Protein AF-A0A7Z0PUP4-F1 (afdb_monomer_lite)

Sequence (37 aa):
MTAHDTTAPVIGLDLGGTKIAAALVAADGAVLARHTL

pLDDT: mean 92.32, std 7.82, range [58.44, 98.31]

Foldseek 3Di:
DDDDDLQDWDKDWDDDPVKIKIFTAGSVRDTPDIDID

Radius of gyration: 11.83 Å; chains: 1; bounding box: 22×22×26 Å

Secondary structure (DSSP, 8-state):
-PPP-TTS-EEEEEEETTEEEEEEE-TTS-EEEEEE-

Structure (mmCIF, N/CA/C/O backbone):
data_AF-A0A7Z0PUP4-F1
#
_entry.id   AF-A0A7Z0PUP4-F1
#
loop_
_atom_site.group_PDB
_atom_site.id
_atom_site.type_symbol
_atom_site.label_atom_id
_atom_site.label_alt_id
_atom_site.label_comp_id
_atom_site.label_asym_id
_atom_site.label_entity_id
_atom_site.label_seq_id
_atom_site.pdbx_PDB_ins_code
_atom_site.Cartn_x
_atom_site.Cartn_y
_atom_site.Cartn_z
_atom_site.occupancy
_atom_site.B_iso_or_equiv
_atom_site.auth_seq_id
_atom_site.auth_comp_id
_atom_site.auth_asym_id
_atom_site.auth_atom_id
_atom_site.pdbx_PDB_model_num
ATOM 1 N N . MET A 1 1 ? 17.259 18.085 -11.523 1.00 58.44 1 MET A N 1
ATOM 2 C CA . MET A 1 1 ? 16.235 17.068 -11.829 1.00 58.44 1 MET A CA 1
ATOM 3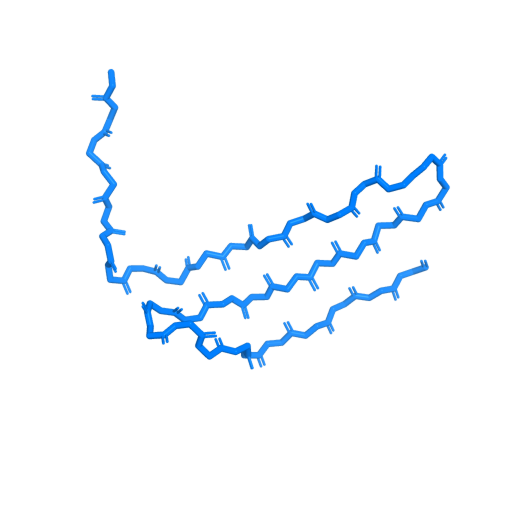 C C . MET A 1 1 ? 16.956 15.739 -11.952 1.00 58.44 1 MET A C 1
ATOM 5 O O . MET A 1 1 ? 17.748 15.586 -12.871 1.00 58.44 1 MET A O 1
ATOM 9 N N . THR A 1 2 ? 16.835 14.869 -10.952 1.00 78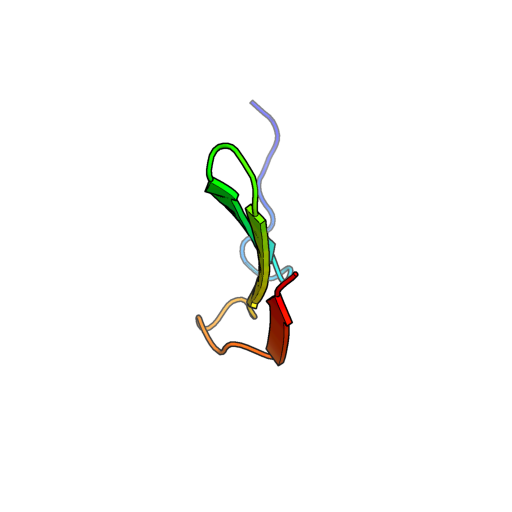.62 2 THR A N 1
ATOM 10 C CA . THR A 1 2 ? 17.489 13.551 -10.942 1.00 78.62 2 THR A CA 1
ATOM 11 C C . THR A 1 2 ? 16.709 12.577 -11.819 1.00 78.62 2 THR A C 1
ATOM 13 O O . THR A 1 2 ? 15.494 12.713 -11.952 1.00 78.62 2 THR A O 1
ATOM 16 N N . ALA A 1 3 ? 17.396 11.611 -12.428 1.00 80.00 3 ALA A N 1
ATOM 17 C CA . ALA A 1 3 ? 16.734 10.556 -13.185 1.00 80.00 3 ALA A CA 1
ATOM 18 C C . ALA A 1 3 ? 15.889 9.685 -12.241 1.00 80.00 3 ALA A C 1
ATOM 20 O O . ALA A 1 3 ? 16.360 9.302 -11.169 1.00 80.00 3 ALA A O 1
ATOM 21 N N . HIS A 1 4 ? 14.652 9.391 -12.640 1.00 78.12 4 HIS A N 1
ATOM 22 C CA . HIS A 1 4 ? 13.808 8.413 -11.964 1.00 78.12 4 HIS A CA 1
ATOM 23 C C . HIS A 1 4 ? 14.007 7.054 -12.627 1.00 78.12 4 HIS A C 1
ATOM 25 O O . HIS A 1 4 ? 13.803 6.917 -13.832 1.00 78.12 4 HIS A O 1
ATOM 31 N N . ASP A 1 5 ? 14.397 6.059 -11.836 1.00 86.50 5 ASP A N 1
ATOM 32 C CA . ASP A 1 5 ? 14.325 4.666 -12.257 1.00 86.50 5 ASP A CA 1
ATOM 33 C C . ASP A 1 5 ? 12.853 4.239 -12.253 1.00 86.50 5 ASP A C 1
ATOM 35 O O . ASP A 1 5 ? 12.212 4.189 -11.204 1.00 86.50 5 ASP A O 1
ATOM 39 N N . THR A 1 6 ? 12.304 3.969 -13.436 1.00 86.62 6 THR A N 1
ATOM 40 C CA . THR A 1 6 ? 10.895 3.591 -13.611 1.00 86.62 6 THR A CA 1
ATOM 41 C C . THR A 1 6 ? 10.618 2.132 -13.252 1.00 86.62 6 THR A C 1
ATOM 43 O O . THR A 1 6 ? 9.479 1.691 -13.362 1.00 86.62 6 THR A O 1
ATOM 46 N N . THR A 1 7 ? 11.643 1.365 -12.876 1.00 91.94 7 THR A N 1
ATOM 47 C CA . THR A 1 7 ? 11.526 -0.060 -12.534 1.00 91.94 7 THR A CA 1
ATOM 48 C C . THR A 1 7 ? 11.574 -0.320 -11.031 1.00 91.94 7 THR A C 1
ATOM 50 O O . THR A 1 7 ? 11.184 -1.396 -10.574 1.00 91.94 7 THR A O 1
ATOM 53 N N . ALA A 1 8 ? 12.009 0.667 -10.247 1.00 93.69 8 ALA A N 1
ATOM 54 C CA . ALA A 1 8 ? 12.067 0.554 -8.801 1.00 93.69 8 ALA A CA 1
ATOM 55 C C . ALA A 1 8 ? 10.661 0.672 -8.172 1.00 93.69 8 ALA A C 1
ATOM 57 O O . ALA A 1 8 ? 9.869 1.523 -8.586 1.00 93.69 8 ALA A O 1
ATOM 58 N N . PRO A 1 9 ? 10.341 -0.133 -7.140 1.00 94.75 9 PRO A N 1
ATOM 59 C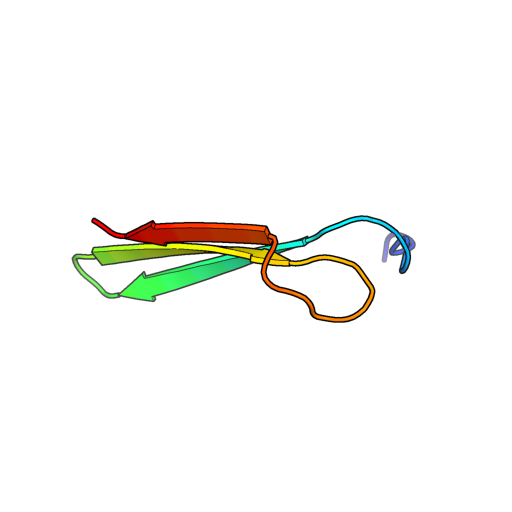 CA . PRO A 1 9 ? 9.143 0.064 -6.334 1.00 94.75 9 PRO A CA 1
ATOM 60 C C . PRO A 1 9 ? 9.121 1.446 -5.677 1.00 94.75 9 PRO A C 1
ATOM 62 O O . PRO A 1 9 ? 10.157 1.976 -5.271 1.00 94.75 9 PRO A O 1
ATOM 65 N N . VAL A 1 10 ? 7.924 1.996 -5.503 1.00 95.69 10 VAL A N 1
ATOM 66 C CA . VAL A 1 10 ? 7.703 3.303 -4.876 1.00 95.69 10 VAL A CA 1
ATOM 67 C C . VAL A 1 10 ? 6.880 3.170 -3.602 1.00 95.69 10 VAL A C 1
ATOM 69 O O . VAL A 1 10 ? 6.060 2.262 -3.462 1.00 95.69 10 VAL A O 1
ATOM 72 N N . ILE A 1 11 ? 7.076 4.101 -2.670 1.00 96.81 11 ILE A N 1
ATOM 73 C CA . ILE A 1 11 ? 6.229 4.234 -1.483 1.00 96.81 11 ILE A CA 1
ATOM 74 C C . ILE A 1 11 ? 5.279 5.409 -1.707 1.00 96.81 11 ILE A C 1
ATOM 76 O O . ILE A 1 11 ? 5.717 6.549 -1.849 1.00 96.81 11 ILE A O 1
ATOM 80 N N . GLY A 1 12 ? 3.980 5.125 -1.725 1.00 96.19 12 GLY A N 1
ATOM 81 C CA . GLY A 1 12 ? 2.930 6.136 -1.649 1.00 96.19 12 GLY A CA 1
ATOM 82 C C . GLY A 1 12 ? 2.603 6.451 -0.193 1.00 96.19 12 GLY A C 1
ATOM 83 O O . GLY A 1 12 ? 2.537 5.536 0.630 1.00 96.19 12 GLY A O 1
ATOM 84 N N . LEU A 1 13 ? 2.385 7.730 0.114 1.00 96.81 13 LEU A N 1
ATOM 85 C CA . LEU A 1 13 ? 2.098 8.211 1.462 1.00 96.81 13 LEU A CA 1
ATOM 86 C C . LEU A 1 13 ? 0.855 9.106 1.452 1.00 96.81 13 LEU A C 1
ATOM 88 O O . LEU A 1 13 ? 0.792 10.065 0.684 1.00 96.81 13 LEU A O 1
ATOM 92 N N . ASP A 1 14 ? -0.107 8.794 2.315 1.00 95.00 14 ASP A N 1
ATOM 93 C CA .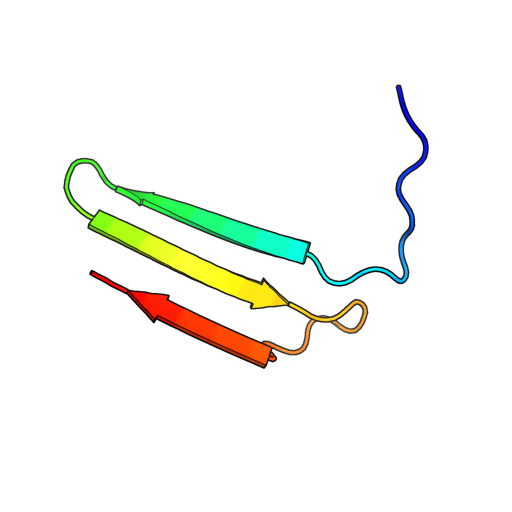 ASP A 1 14 ? -1.274 9.627 2.606 1.00 95.00 14 ASP A CA 1
ATOM 94 C C . ASP A 1 14 ? -1.140 10.178 4.028 1.00 95.00 14 ASP A C 1
ATOM 96 O O . ASP A 1 14 ? -1.038 9.420 4.998 1.00 95.00 14 ASP A O 1
ATOM 100 N N . LEU A 1 15 ? -1.081 11.504 4.124 1.00 93.69 15 LEU A N 1
ATOM 101 C CA . LEU A 1 15 ? -0.824 12.247 5.352 1.00 93.69 15 LEU A CA 1
ATOM 102 C C . LEU A 1 15 ? -2.048 13.083 5.718 1.00 93.69 15 LEU A C 1
ATOM 104 O O . LEU A 1 15 ? -2.100 14.292 5.481 1.00 93.69 15 LEU A O 1
ATOM 108 N N . GLY A 1 16 ? -3.033 12.431 6.330 1.00 91.06 16 GLY A N 1
ATOM 109 C CA . GLY A 1 16 ? -4.134 13.120 6.990 1.00 91.06 16 GLY A CA 1
ATOM 110 C C . GLY A 1 16 ? -3.665 13.761 8.298 1.00 91.06 16 GLY A C 1
ATOM 111 O O . GLY A 1 16 ? -2.717 13.298 8.925 1.00 91.06 16 GLY A O 1
ATOM 112 N N . GLY A 1 17 ? -4.361 14.795 8.777 1.00 89.81 17 GLY A N 1
ATOM 113 C CA . GLY A 1 17 ? -3.949 15.575 9.961 1.00 89.81 17 GLY A CA 1
ATOM 114 C C . GLY A 1 17 ? -3.770 14.796 11.278 1.00 89.81 17 GLY A C 1
ATOM 115 O O . GLY A 1 17 ? -3.309 15.369 12.258 1.00 89.81 17 GLY A O 1
ATOM 116 N N . THR A 1 18 ? -4.126 13.510 11.323 1.00 91.62 18 THR A N 1
ATOM 117 C CA . THR A 1 18 ? -3.944 12.610 12.480 1.00 91.62 18 THR A CA 1
ATOM 118 C C . THR A 1 18 ? -3.558 11.177 12.104 1.00 91.62 18 THR A C 1
ATOM 120 O O . THR A 1 18 ? -3.354 10.355 12.994 1.00 91.62 18 THR A O 1
ATOM 123 N N . LYS A 1 19 ? -3.476 10.847 10.809 1.00 91.50 19 LYS A N 1
ATOM 124 C CA . LYS A 1 19 ? -3.301 9.472 10.332 1.00 91.50 19 LYS A CA 1
ATOM 125 C C . LYS A 1 19 ? -2.305 9.417 9.193 1.00 91.50 19 LYS A C 1
ATOM 127 O O . LYS A 1 19 ? -2.279 10.301 8.342 1.00 91.50 19 LYS A O 1
ATOM 132 N N . ILE A 1 20 ? -1.531 8.339 9.182 1.00 93.31 20 ILE A N 1
ATOM 133 C CA . ILE A 1 20 ? -0.587 8.031 8.116 1.00 93.31 20 ILE A CA 1
ATOM 134 C C . ILE A 1 20 ? -0.986 6.690 7.522 1.00 93.31 20 ILE A C 1
ATOM 136 O O . ILE A 1 20 ? -1.086 5.687 8.234 1.00 93.31 20 ILE A O 1
ATOM 140 N N . ALA A 1 21 ? -1.179 6.675 6.209 1.00 95.88 21 ALA A N 1
ATOM 141 C CA . ALA A 1 21 ? -1.247 5.444 5.446 1.00 95.88 21 ALA A CA 1
ATO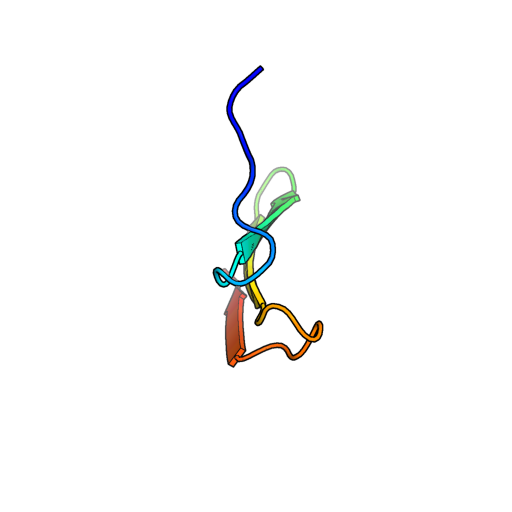M 142 C C . ALA A 1 21 ? -0.080 5.385 4.461 1.00 95.88 21 ALA A C 1
ATOM 144 O O . ALA A 1 21 ? 0.290 6.386 3.850 1.00 95.88 21 ALA A O 1
ATOM 145 N N . ALA A 1 22 ? 0.495 4.197 4.308 1.00 97.62 22 ALA A N 1
ATOM 146 C CA . ALA A 1 22 ? 1.566 3.941 3.359 1.00 97.62 22 ALA A CA 1
ATOM 147 C C . ALA A 1 22 ? 1.248 2.709 2.514 1.00 97.62 22 ALA A C 1
ATOM 149 O O . ALA A 1 22 ? 0.664 1.734 2.998 1.00 97.62 22 ALA A O 1
ATOM 150 N N . ALA A 1 23 ? 1.658 2.743 1.251 1.00 98.31 23 ALA A N 1
ATOM 151 C CA . ALA A 1 23 ? 1.597 1.597 0.357 1.00 98.31 23 ALA A CA 1
ATOM 152 C C . ALA A 1 23 ? 2.920 1.443 -0.390 1.00 98.31 23 ALA A C 1
ATOM 154 O O . ALA A 1 23 ? 3.432 2.413 -0.944 1.00 98.31 23 ALA A O 1
ATOM 155 N N . LEU A 1 24 ? 3.445 0.218 -0.424 1.00 98.19 24 LEU A N 1
ATOM 156 C CA . LEU A 1 24 ? 4.535 -0.150 -1.323 1.00 98.19 24 LEU A CA 1
ATOM 157 C C . LEU A 1 24 ? 3.924 -0.604 -2.648 1.00 98.19 24 LEU A C 1
ATOM 159 O O . LEU A 1 24 ? 3.092 -1.514 -2.653 1.00 98.19 24 LEU A O 1
ATOM 163 N N . VAL A 1 25 ? 4.330 0.020 -3.748 1.00 97.81 25 VAL A N 1
ATOM 164 C CA . VAL A 1 25 ? 3.769 -0.210 -5.082 1.00 97.81 25 VAL A CA 1
ATOM 165 C C . VAL A 1 25 ? 4.887 -0.627 -6.032 1.00 97.81 25 VAL A C 1
ATOM 167 O O . VAL A 1 25 ? 5.914 0.045 -6.119 1.00 97.81 25 VAL A O 1
ATOM 170 N N . ALA A 1 26 ? 4.706 -1.754 -6.714 1.00 96.88 26 ALA A N 1
ATOM 171 C CA . ALA A 1 26 ? 5.608 -2.221 -7.758 1.00 96.88 26 ALA A CA 1
ATOM 172 C C . ALA A 1 26 ? 5.520 -1.334 -9.011 1.00 96.88 26 ALA A C 1
ATOM 174 O O . ALA A 1 26 ? 4.571 -0.571 -9.189 1.00 96.88 26 ALA A O 1
ATOM 17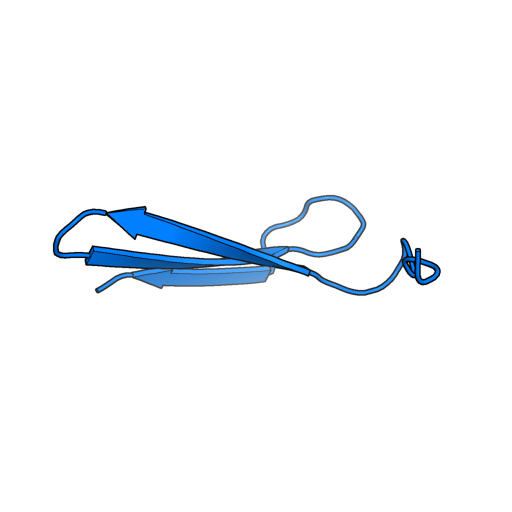5 N N . ALA A 1 27 ? 6.505 -1.451 -9.902 1.00 95.75 27 ALA A N 1
ATOM 176 C CA . ALA A 1 27 ? 6.563 -0.660 -11.133 1.00 95.75 27 ALA A CA 1
ATOM 177 C C . ALA A 1 27 ? 5.371 -0.896 -12.085 1.00 95.75 27 ALA A C 1
ATOM 179 O O . ALA A 1 27 ? 5.032 -0.018 -12.874 1.00 95.75 27 ALA A O 1
ATOM 180 N N . ASP A 1 28 ? 4.713 -2.055 -11.997 1.00 94.94 28 ASP A N 1
ATOM 181 C CA . ASP A 1 28 ? 3.496 -2.389 -12.751 1.00 94.94 28 ASP A CA 1
ATOM 182 C C . ASP A 1 28 ? 2.203 -1.847 -12.105 1.00 94.94 28 ASP A C 1
ATOM 184 O O . ASP A 1 28 ? 1.107 -2.056 -12.624 1.00 94.94 28 ASP A O 1
ATOM 188 N N . GLY A 1 29 ? 2.321 -1.142 -10.975 1.00 94.62 29 GLY A N 1
ATOM 189 C CA . GLY A 1 29 ? 1.202 -0.602 -10.211 1.00 94.62 29 GLY A CA 1
ATOM 190 C C . GLY A 1 29 ? 0.618 -1.561 -9.170 1.00 94.62 29 GLY A C 1
ATOM 191 O O . GLY A 1 29 ? -0.309 -1.172 -8.455 1.00 94.62 29 GLY A O 1
ATOM 192 N N . ALA A 1 30 ? 1.135 -2.787 -9.031 1.00 97.69 30 ALA A N 1
ATOM 193 C CA . ALA A 1 30 ? 0.656 -3.720 -8.017 1.00 97.69 30 ALA A CA 1
ATOM 194 C C . ALA A 1 30 ? 1.002 -3.239 -6.599 1.00 97.69 30 ALA A C 1
ATOM 196 O O . ALA A 1 30 ? 2.135 -2.856 -6.306 1.00 97.69 30 ALA A O 1
ATOM 197 N N . VAL A 1 31 ? 0.035 -3.299 -5.680 1.00 97.75 31 VAL A N 1
ATOM 198 C CA . VAL A 1 31 ? 0.273 -2.993 -4.262 1.00 97.75 31 VAL A CA 1
ATOM 199 C C . VAL A 1 31 ? 0.866 -4.222 -3.580 1.00 97.75 31 VAL A C 1
ATOM 201 O O . VAL A 1 31 ? 0.189 -5.234 -3.420 1.00 97.75 31 VAL A O 1
ATOM 204 N N . LEU A 1 32 ? 2.120 -4.113 -3.148 1.00 98.06 32 LEU A N 1
ATOM 205 C CA . LEU A 1 32 ? 2.852 -5.191 -2.483 1.00 98.06 32 LEU A CA 1
ATOM 206 C C . LEU A 1 32 ? 2.557 -5.253 -0.980 1.00 98.06 32 LEU A C 1
ATOM 208 O O . LEU A 1 32 ? 2.510 -6.332 -0.397 1.00 98.06 32 LEU A O 1
ATOM 212 N N . ALA A 1 33 ? 2.363 -4.096 -0.344 1.00 98.31 33 ALA A N 1
ATOM 213 C CA . ALA A 1 33 ? 2.068 -3.998 1.082 1.00 98.31 33 ALA A CA 1
ATOM 214 C C . ALA A 1 33 ? 1.273 -2.729 1.398 1.00 98.31 33 ALA A C 1
ATOM 216 O O . ALA A 1 33 ? 1.418 -1.709 0.719 1.00 98.31 33 ALA A O 1
ATOM 217 N N . ARG A 1 34 ? 0.465 -2.784 2.464 1.00 97.81 34 ARG A N 1
ATOM 218 C CA . ARG A 1 34 ? -0.254 -1.629 3.019 1.00 97.81 34 ARG A CA 1
ATOM 219 C C . ARG A 1 34 ? 0.005 -1.506 4.513 1.00 97.81 34 ARG A C 1
ATOM 221 O O . ARG A 1 34 ? 0.018 -2.506 5.227 1.00 97.81 34 ARG A O 1
ATOM 228 N N . HIS A 1 35 ? 0.152 -0.271 4.971 1.00 96.94 35 HIS A N 1
ATOM 229 C CA . HIS A 1 35 ? 0.251 0.081 6.379 1.00 96.94 35 HIS A CA 1
ATOM 230 C C . HIS A 1 35 ? -0.694 1.241 6.696 1.00 96.94 35 HIS A C 1
ATOM 232 O O . HIS A 1 35 ? -0.854 2.162 5.892 1.00 96.94 35 HIS A O 1
ATOM 238 N N . THR A 1 36 ? -1.356 1.191 7.850 1.00 93.75 36 THR A N 1
ATOM 239 C CA . THR A 1 36 ? -2.310 2.214 8.300 1.00 93.75 36 THR A CA 1
ATOM 240 C C . THR A 1 36 ? -2.289 2.292 9.822 1.00 93.75 36 THR A C 1
ATOM 242 O O . THR A 1 36 ? -2.274 1.249 10.479 1.00 93.75 36 THR A O 1
ATOM 245 N N . LEU A 1 37 ? -2.304 3.520 10.351 1.00 85.31 37 LEU A N 1
ATOM 246 C CA . LEU A 1 37 ? -2.369 3.855 11.779 1.00 85.31 37 LEU A CA 1
ATOM 247 C C . LEU A 1 37 ? -3.611 4.715 12.091 1.00 85.31 37 LEU A C 1
ATOM 249 O O . LEU A 1 37 ? -4.028 5.552 11.255 1.00 85.31 37 LEU A O 1
#